Protein AF-A0A7S0BNS1-F1 (afdb_monomer)

Secondary structure (DSSP, 8-state):
-PPPPP----GGGT-HHHHHHHHTTTTT-TTTTTT-EEEEESB-SS-HHHHHHHHHHTT-EE-SSSEEEEEE-BT--HHHHHHHEEEEEEEEEHHHHHHHHHTTSPPPPPPHHHHHHHT-

InterPro domains:
  IPR036420 BRCT domain superfamily [G3DSA:3.40.50.10190] (22-111)
  IPR036420 BRCT domain superfamily [SSF52113] (31-109)

Radius of gyration: 14.05 Å; Cα contacts (8 Å, |Δi|>4): 216; chains: 1; bounding box: 33×38×33 Å

Sequence (120 aa):
GKWKPFEEYEASDIYPGTKLARESRGSKAKGLFNGQKVGIAGTPRMPMYEISSLVESCKGTLSHYRCDFLIVARNASWSEMDEMESSKCSRVTEKWFFDSIAHWKQQPIPPNSEIVKAMG

Mean predicted aligned error: 7.3 Å

Structure (mmCIF, N/CA/C/O backbone):
data_AF-A0A7S0BNS1-F1
#
_entry.id   AF-A0A7S0BNS1-F1
#
loop_
_atom_site.group_PDB
_atom_site.id
_atom_site.type_symbol
_atom_site.label_atom_id
_atom_site.label_alt_id
_atom_site.label_comp_id
_atom_site.label_asym_id
_atom_site.label_entity_id
_atom_site.label_seq_id
_atom_site.pdbx_PDB_ins_code
_atom_site.Cartn_x
_atom_site.Cartn_y
_atom_site.Cartn_z
_atom_site.occupancy
_atom_site.B_iso_or_equiv
_atom_site.auth_seq_id
_atom_site.auth_comp_id
_atom_site.auth_asym_id
_atom_site.auth_atom_id
_atom_site.pdbx_PDB_model_num
ATOM 1 N N . GLY A 1 1 ? 20.440 22.795 -18.599 1.00 39.91 1 GLY A N 1
ATOM 2 C CA . GLY A 1 1 ? 19.207 22.221 -19.170 1.00 39.91 1 GLY A CA 1
ATOM 3 C C . GLY A 1 1 ? 18.048 22.617 -18.288 1.00 39.91 1 GLY A C 1
ATOM 4 O O . GLY A 1 1 ? 18.200 22.555 -17.076 1.00 39.91 1 GLY A O 1
ATOM 5 N N . LYS A 1 2 ? 16.947 23.112 -18.863 1.00 33.53 2 LYS A N 1
ATOM 6 C CA . LYS A 1 2 ? 15.763 23.514 -18.092 1.00 33.53 2 LYS A CA 1
ATOM 7 C C . LYS A 1 2 ? 15.180 22.270 -17.415 1.00 33.53 2 LYS A C 1
ATOM 9 O O . LYS A 1 2 ? 14.794 21.335 -18.109 1.00 33.53 2 LYS A O 1
ATOM 14 N N . TRP A 1 3 ? 15.163 22.262 -16.084 1.00 36.56 3 TRP A N 1
ATOM 15 C CA . TRP A 1 3 ? 14.389 21.303 -15.304 1.00 36.56 3 TRP A CA 1
ATOM 16 C C . TRP A 1 3 ? 12.926 21.446 -15.724 1.00 36.56 3 TRP A C 1
ATOM 18 O O . TRP A 1 3 ? 12.357 22.531 -15.599 1.00 36.56 3 TRP A O 1
ATOM 28 N N . LYS A 1 4 ? 12.336 20.389 -16.288 1.00 36.03 4 LYS A N 1
ATOM 29 C CA . LYS A 1 4 ? 10.881 20.328 -16.416 1.00 36.03 4 LYS A CA 1
ATOM 30 C C . LYS A 1 4 ? 10.330 20.049 -15.015 1.00 36.03 4 LYS A C 1
ATOM 32 O O . LYS A 1 4 ? 10.856 19.145 -14.362 1.00 36.03 4 LYS A O 1
ATOM 37 N N . PRO A 1 5 ? 9.325 20.801 -14.536 1.00 41.31 5 PRO A N 1
ATOM 38 C CA . PRO A 1 5 ? 8.571 20.380 -13.368 1.00 41.31 5 PRO A CA 1
ATOM 39 C C . PRO A 1 5 ? 8.041 18.980 -13.666 1.00 41.31 5 PRO A C 1
ATOM 41 O O . PRO A 1 5 ? 7.630 18.712 -14.798 1.00 41.31 5 PRO A O 1
ATOM 44 N N . PHE A 1 6 ? 8.131 18.087 -12.684 1.00 45.53 6 PHE A N 1
ATOM 45 C CA . PHE A 1 6 ? 7.455 16.797 -12.717 1.00 45.53 6 PHE A CA 1
ATOM 46 C C . PHE A 1 6 ? 6.019 17.086 -13.164 1.00 45.53 6 PHE A C 1
ATOM 48 O O . PHE A 1 6 ? 5.363 17.903 -12.519 1.00 45.53 6 PHE A O 1
ATOM 55 N N . GLU A 1 7 ? 5.585 16.552 -14.311 1.00 44.31 7 GLU A N 1
ATOM 56 C CA . GLU A 1 7 ? 4.185 16.666 -14.716 1.00 44.31 7 GLU A CA 1
ATOM 57 C C . GLU A 1 7 ? 3.373 16.179 -13.519 1.00 44.31 7 GLU A C 1
ATOM 59 O O . GLU A 1 7 ? 3.473 15.012 -13.127 1.00 44.31 7 GLU A O 1
ATOM 64 N N . GLU A 1 8 ? 2.650 17.102 -12.885 1.00 41.34 8 GLU A N 1
ATOM 65 C CA . GLU A 1 8 ? 1.576 16.787 -11.965 1.00 41.34 8 GLU A CA 1
ATOM 66 C C . GLU A 1 8 ? 0.553 16.027 -12.805 1.00 41.34 8 GLU A C 1
ATOM 68 O O . GLU A 1 8 ? -0.395 16.592 -13.340 1.00 41.34 8 GLU A O 1
ATOM 73 N N . TYR A 1 9 ? 0.780 14.726 -12.993 1.00 46.53 9 TYR A N 1
ATOM 74 C CA . TYR A 1 9 ? -0.311 13.816 -13.260 1.00 46.53 9 TYR A CA 1
ATOM 75 C C . TYR A 1 9 ? -1.236 14.022 -12.078 1.00 46.53 9 TYR A C 1
ATOM 77 O O . TYR A 1 9 ? -0.905 13.639 -10.952 1.00 46.53 9 TYR A O 1
ATOM 85 N N . GLU A 1 10 ? -2.337 14.724 -12.323 1.00 46.12 10 GLU A N 1
ATOM 86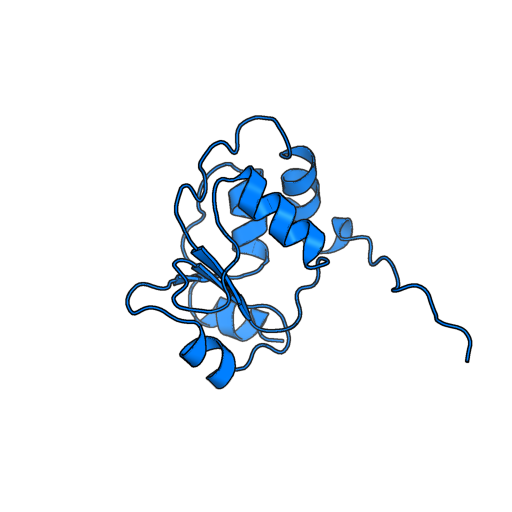 C CA . GLU A 1 10 ? -3.416 14.875 -11.374 1.00 46.12 10 GLU A CA 1
ATOM 87 C C . GLU A 1 10 ? -3.759 13.472 -10.871 1.00 46.12 10 GLU A C 1
ATOM 89 O O . GLU A 1 10 ? -4.405 12.675 -11.549 1.00 46.12 10 GLU A O 1
ATOM 94 N N . ALA A 1 11 ? -3.261 13.113 -9.681 1.00 45.97 11 ALA A N 1
ATOM 95 C CA . ALA A 1 11 ? -3.430 11.754 -9.170 1.00 45.97 11 ALA A CA 1
ATOM 96 C C . ALA A 1 11 ? -4.918 11.399 -8.958 1.00 45.97 11 ALA A C 1
ATOM 98 O O . ALA A 1 11 ? -5.243 10.240 -8.691 1.00 45.97 11 ALA A O 1
ATOM 99 N N . SER A 1 12 ? -5.810 12.392 -9.088 1.00 46.88 12 SER A N 1
ATOM 100 C CA . SER A 1 12 ? -7.268 12.300 -9.180 1.00 46.88 12 SER A CA 1
ATOM 101 C C . SER A 1 12 ? -7.760 11.369 -10.291 1.00 46.88 12 SER A C 1
ATOM 103 O O . SER A 1 12 ? -8.805 10.754 -10.105 1.00 46.88 12 SER A O 1
ATOM 105 N N . ASP A 1 13 ? -7.018 11.215 -11.392 1.00 51.44 13 ASP A N 1
ATOM 106 C CA . ASP A 1 13 ? -7.494 10.476 -12.575 1.00 51.44 13 ASP A CA 1
ATOM 107 C C . ASP A 1 13 ? -7.091 8.997 -12.592 1.00 51.44 13 ASP A C 1
ATOM 109 O O . ASP A 1 13 ? -7.405 8.255 -13.522 1.00 51.44 13 ASP A O 1
ATOM 113 N N . ILE A 1 14 ? -6.374 8.542 -11.564 1.00 62.16 14 ILE A N 1
ATOM 114 C CA . ILE A 1 14 ? -5.709 7.239 -11.602 1.00 62.16 14 ILE A CA 1
ATOM 115 C C . ILE A 1 14 ? -6.610 6.131 -11.049 1.00 62.16 14 ILE A C 1
ATOM 117 O O . ILE A 1 14 ? -6.731 5.068 -11.656 1.00 62.16 14 ILE A O 1
ATOM 121 N N . TYR A 1 15 ? -7.282 6.394 -9.926 1.00 61.28 15 TYR A N 1
ATOM 122 C CA . TYR A 1 15 ? -8.348 5.549 -9.391 1.00 61.28 15 TYR A CA 1
ATOM 123 C C . TYR A 1 15 ? -9.387 6.449 -8.719 1.00 61.28 15 TYR A C 1
ATOM 125 O O . TYR A 1 15 ? -8.985 7.346 -7.984 1.00 61.28 15 TYR A O 1
ATOM 133 N N . PRO A 1 16 ? -10.701 6.191 -8.842 1.00 64.19 16 PRO A N 1
ATOM 134 C CA . PRO A 1 16 ? -11.714 6.952 -8.101 1.00 64.19 16 PRO A CA 1
ATOM 135 C C . PRO A 1 16 ? -11.440 7.021 -6.584 1.00 64.19 16 PRO A C 1
ATOM 137 O O . PRO A 1 16 ? -11.750 8.015 -5.928 1.00 64.19 16 PRO A O 1
ATOM 140 N N . GLY A 1 17 ? -10.793 5.985 -6.035 1.00 58.91 17 GLY A N 1
ATOM 141 C CA . GLY A 1 17 ? -10.363 5.923 -4.641 1.00 58.91 17 GLY A CA 1
ATOM 142 C C . GLY A 1 17 ? -9.250 6.905 -4.247 1.00 58.91 17 GLY A C 1
ATOM 143 O O . GLY A 1 17 ? -9.136 7.204 -3.063 1.00 58.91 17 GLY A O 1
ATOM 144 N N . THR A 1 18 ? -8.446 7.460 -5.168 1.00 68.94 18 THR A N 1
ATOM 145 C CA . THR A 1 18 ? -7.341 8.380 -4.808 1.00 68.94 18 THR A CA 1
ATOM 146 C C . THR A 1 18 ? -7.858 9.708 -4.269 1.00 68.94 18 THR A C 1
ATOM 148 O O . THR A 1 18 ? -7.353 10.207 -3.261 1.00 68.94 18 THR A O 1
ATOM 151 N N . LYS A 1 19 ? -8.894 10.269 -4.905 1.00 75.88 19 LYS A N 1
ATOM 152 C CA . LYS A 1 19 ? -9.544 11.503 -4.454 1.00 75.88 19 LYS A CA 1
ATOM 153 C C . LYS A 1 19 ? -10.163 11.311 -3.070 1.00 75.88 19 LYS A C 1
ATOM 155 O O . LYS A 1 19 ? -9.866 12.074 -2.154 1.00 75.88 19 LYS A O 1
ATOM 160 N N . LEU A 1 20 ? -10.931 10.234 -2.898 1.00 70.06 20 LEU A N 1
ATOM 161 C CA . LEU A 1 20 ? -11.556 9.894 -1.619 1.00 70.06 20 LEU A CA 1
ATOM 162 C C . LEU A 1 20 ? -10.515 9.639 -0.521 1.00 70.06 20 LEU A C 1
ATOM 164 O O . LEU A 1 20 ? -10.693 10.098 0.604 1.00 70.06 20 LEU A O 1
ATOM 168 N N . ALA A 1 21 ? -9.403 8.968 -0.833 1.00 72.44 21 ALA A N 1
ATOM 169 C CA . ALA A 1 21 ? -8.311 8.746 0.113 1.00 72.44 21 ALA A CA 1
ATOM 170 C C . ALA A 1 21 ? -7.637 10.058 0.561 1.00 72.44 21 ALA A C 1
ATOM 172 O O . ALA A 1 21 ? -7.273 10.195 1.730 1.00 72.44 21 ALA A O 1
ATOM 173 N N . ARG A 1 22 ? -7.500 11.049 -0.331 1.00 75.38 22 ARG A N 1
ATOM 174 C CA . ARG A 1 22 ? -6.995 12.389 0.020 1.00 75.38 22 ARG A CA 1
ATOM 175 C C . ARG A 1 22 ? -7.972 13.159 0.904 1.00 75.38 22 ARG A C 1
ATOM 177 O O . ARG A 1 22 ? -7.547 13.727 1.904 1.00 75.38 22 ARG A O 1
ATOM 184 N N . GLU A 1 23 ? -9.259 13.152 0.572 1.00 75.25 23 GLU A N 1
ATOM 185 C CA . GLU A 1 23 ? -10.319 13.801 1.367 1.00 75.25 23 GLU A CA 1
ATOM 186 C C . GLU A 1 23 ? -10.495 13.139 2.744 1.00 75.25 23 GLU A C 1
ATOM 188 O O . GLU A 1 23 ? -10.876 13.772 3.726 1.00 75.25 23 GLU A O 1
ATOM 193 N N . SER A 1 24 ? -10.121 11.865 2.832 1.00 66.69 24 SER A N 1
ATOM 194 C CA . SER A 1 24 ? -10.060 11.077 4.059 1.00 66.69 24 SER A CA 1
ATOM 195 C C . SER A 1 24 ? -8.893 11.473 4.987 1.00 66.69 24 SER A C 1
ATOM 197 O O . SER A 1 24 ? -8.807 11.015 6.134 1.00 66.69 24 SER A O 1
ATOM 199 N N . ARG A 1 25 ? -7.992 12.370 4.562 1.00 64.12 25 ARG A N 1
ATOM 200 C CA . ARG A 1 25 ? -6.967 12.935 5.449 1.00 64.12 25 ARG A CA 1
ATOM 201 C C . ARG A 1 25 ? -7.641 13.757 6.552 1.00 64.12 25 ARG A C 1
ATOM 203 O O . ARG A 1 25 ? -8.153 14.845 6.325 1.00 64.12 25 ARG A O 1
ATOM 210 N N . GLY A 1 26 ? -7.632 13.222 7.774 1.00 55.03 26 GLY A N 1
ATOM 211 C CA . GLY A 1 26 ? -8.032 13.942 8.988 1.00 55.03 26 GLY A CA 1
ATOM 212 C C . GLY A 1 26 ? -9.337 13.494 9.652 1.00 55.03 26 GLY A C 1
ATOM 213 O O . GLY A 1 26 ? -9.584 13.890 10.790 1.00 55.03 26 GLY A O 1
ATOM 214 N N . SER A 1 27 ? -10.151 12.627 9.038 1.00 55.81 27 SER A N 1
ATOM 215 C CA . SER A 1 27 ? -11.449 12.258 9.624 1.00 55.81 27 SER A CA 1
ATOM 216 C C . SER A 1 27 ? -11.833 10.787 9.416 1.00 55.81 27 SER A C 1
ATOM 218 O O . SER A 1 27 ? -12.613 10.481 8.537 1.00 55.81 27 SER A O 1
ATOM 220 N N . LYS A 1 28 ? -11.369 9.898 10.317 1.00 54.59 28 LYS A N 1
ATOM 221 C CA . LYS A 1 28 ? -11.795 8.482 10.543 1.00 54.59 28 LYS A CA 1
ATOM 222 C C . LYS A 1 28 ? -10.832 7.346 10.131 1.00 54.59 28 LYS A C 1
ATOM 224 O O . LYS A 1 28 ? -11.046 6.238 10.604 1.00 54.59 28 LYS A O 1
ATOM 229 N N . ALA A 1 29 ? -9.693 7.593 9.470 1.00 57.19 29 ALA A N 1
ATOM 230 C CA . ALA A 1 29 ? -8.670 6.549 9.174 1.00 57.19 29 ALA A CA 1
ATOM 231 C C . ALA A 1 29 ? -7.835 6.137 10.386 1.00 57.19 29 ALA A C 1
ATOM 233 O O . ALA A 1 29 ? -6.804 5.484 10.229 1.00 57.19 29 ALA A O 1
ATOM 234 N N . LYS A 1 30 ? -8.220 6.554 11.596 1.00 66.25 30 LYS A N 1
ATOM 235 C CA . LYS A 1 30 ? -7.404 6.382 12.797 1.00 66.25 30 LYS A CA 1
ATOM 236 C C . LYS A 1 30 ? -7.175 4.888 13.042 1.00 66.25 30 LYS A C 1
ATOM 238 O O . LYS A 1 30 ? -7.997 4.228 13.661 1.00 66.25 30 LYS A O 1
ATOM 243 N N . GLY A 1 31 ? -6.041 4.388 12.563 1.00 80.44 31 GLY A N 1
ATOM 244 C CA . GLY A 1 31 ? -5.578 3.032 12.797 1.00 80.44 31 GLY A CA 1
ATOM 245 C C . GLY A 1 31 ? -5.840 1.997 11.704 1.00 80.44 31 GLY A C 1
ATOM 246 O O . GLY A 1 31 ? -5.660 0.822 12.002 1.00 80.44 31 GLY A O 1
ATOM 247 N N . LEU A 1 32 ? -6.210 2.372 10.469 1.00 89.88 32 LEU A N 1
ATOM 248 C CA . LEU A 1 32 ? -6.382 1.392 9.378 1.00 89.88 32 LEU A CA 1
ATOM 249 C C . LEU A 1 32 ? -5.145 0.495 9.181 1.00 89.88 32 LEU A C 1
ATOM 251 O O . LEU A 1 32 ? -5.289 -0.688 8.882 1.00 89.88 32 LEU A O 1
ATOM 255 N N . PHE A 1 33 ? -3.952 1.060 9.378 1.00 92.94 33 PHE A N 1
ATOM 256 C CA . PHE A 1 33 ? -2.672 0.357 9.319 1.00 92.94 33 PHE A CA 1
ATOM 257 C C . PHE A 1 33 ? -1.929 0.427 10.658 1.00 92.94 33 PHE A C 1
ATOM 259 O O . PHE A 1 33 ? -0.705 0.483 10.674 1.00 92.94 33 PHE A O 1
ATOM 266 N N . ASN A 1 34 ? -2.640 0.483 11.792 1.00 92.94 34 ASN A N 1
ATOM 267 C CA . ASN A 1 34 ? -2.016 0.741 13.093 1.00 92.94 34 ASN A CA 1
ATOM 268 C C . ASN A 1 34 ? -0.897 -0.260 13.417 1.00 92.94 34 ASN A C 1
ATOM 270 O O . ASN A 1 34 ? -1.163 -1.444 13.619 1.00 92.94 34 ASN A O 1
ATOM 274 N N . GLY A 1 35 ? 0.342 0.228 13.495 1.00 91.25 35 GLY A N 1
ATOM 275 C CA . GLY A 1 35 ? 1.519 -0.599 13.773 1.00 91.25 35 GLY A CA 1
ATOM 276 C C . GLY A 1 35 ? 1.963 -1.499 12.614 1.00 91.25 35 GLY A C 1
ATOM 277 O O . GLY A 1 35 ? 2.890 -2.284 12.795 1.00 91.25 35 GLY A O 1
ATOM 278 N N . GLN A 1 36 ? 1.335 -1.383 11.441 1.00 94.31 36 GLN A N 1
ATOM 279 C CA . GLN A 1 36 ? 1.669 -2.159 10.250 1.00 94.31 36 GLN A CA 1
ATOM 280 C C . GLN A 1 36 ? 2.662 -1.409 9.361 1.00 94.31 36 GLN A C 1
ATOM 282 O O . GLN A 1 36 ? 2.605 -0.184 9.202 1.00 94.31 36 GLN A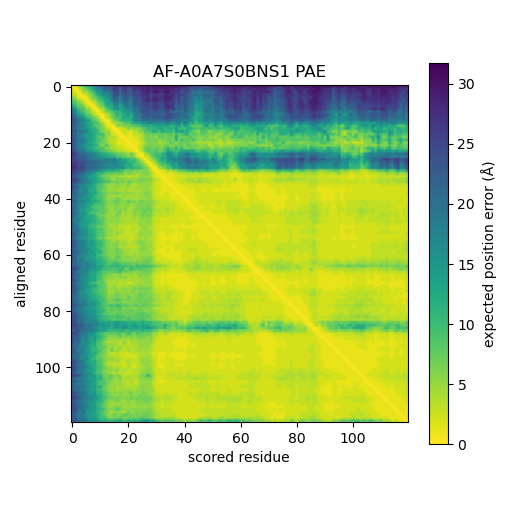 O 1
ATOM 287 N N . LYS A 1 37 ? 3.570 -2.169 8.754 1.00 95.62 37 LYS A N 1
ATOM 288 C CA . LYS A 1 37 ? 4.562 -1.698 7.792 1.00 95.62 37 LYS A CA 1
ATOM 289 C C . LYS A 1 37 ? 4.029 -1.834 6.374 1.00 95.62 37 LYS A C 1
ATOM 291 O O . LYS A 1 37 ? 3.694 -2.935 5.937 1.00 95.62 37 LYS A O 1
ATOM 296 N N . VAL A 1 38 ? 4.004 -0.723 5.651 1.00 96.44 38 VAL A N 1
ATOM 297 C CA . VAL A 1 38 ? 3.566 -0.662 4.256 1.00 96.44 38 VAL A CA 1
ATOM 298 C C . VAL A 1 38 ? 4.778 -0.395 3.372 1.00 96.44 38 VAL A C 1
ATOM 300 O O . VAL A 1 38 ? 5.437 0.634 3.514 1.00 96.44 38 VAL A O 1
ATOM 303 N N . GLY A 1 39 ? 5.082 -1.328 2.478 1.00 96.12 39 GLY A N 1
ATOM 304 C CA . GLY A 1 39 ? 6.096 -1.169 1.442 1.00 96.12 39 GLY A CA 1
ATOM 305 C C . GLY A 1 39 ? 5.479 -0.829 0.097 1.00 96.12 39 GLY A C 1
ATOM 306 O O . GLY A 1 39 ? 4.287 -1.045 -0.123 1.00 96.12 39 GLY A O 1
ATOM 307 N N . ILE A 1 40 ? 6.301 -0.314 -0.811 1.00 95.88 40 ILE A N 1
ATOM 308 C CA . ILE A 1 40 ? 5.941 -0.080 -2.210 1.00 95.88 40 ILE A CA 1
ATOM 309 C C . ILE A 1 40 ? 7.062 -0.648 -3.072 1.00 95.88 40 ILE A C 1
ATOM 311 O O . ILE A 1 40 ? 8.210 -0.254 -2.880 1.00 95.88 40 ILE A O 1
ATOM 315 N N . ALA A 1 41 ? 6.718 -1.543 -3.994 1.00 95.31 41 ALA A N 1
ATOM 316 C CA . ALA A 1 41 ? 7.618 -2.034 -5.030 1.00 95.31 41 ALA A CA 1
ATOM 317 C C . ALA A 1 41 ? 7.251 -1.399 -6.377 1.00 95.31 41 ALA A C 1
ATOM 319 O O . ALA A 1 41 ? 6.066 -1.257 -6.703 1.00 95.31 41 ALA A O 1
ATOM 320 N N . GLY A 1 42 ? 8.260 -1.041 -7.168 1.00 94.06 42 GLY A N 1
ATOM 321 C CA . GLY A 1 42 ? 8.090 -0.401 -8.468 1.00 94.06 42 GLY A CA 1
ATOM 322 C C . GLY A 1 42 ? 7.842 1.110 -8.400 1.00 94.06 42 GLY A C 1
ATOM 323 O O . GLY A 1 42 ? 8.195 1.807 -7.452 1.00 94.06 42 GLY A O 1
ATOM 324 N N . THR A 1 43 ? 7.252 1.652 -9.465 1.00 91.62 43 THR A N 1
ATOM 325 C CA . THR A 1 43 ? 7.038 3.091 -9.660 1.00 91.62 43 THR A CA 1
ATOM 326 C C . THR A 1 43 ? 5.574 3.455 -9.407 1.00 91.62 43 THR A C 1
ATOM 328 O O . THR A 1 43 ? 4.767 3.353 -10.337 1.00 91.62 43 THR A O 1
ATOM 331 N N . PRO A 1 44 ? 5.190 3.928 -8.209 1.00 90.75 44 PRO A N 1
ATOM 332 C CA . PRO A 1 44 ? 3.810 4.309 -7.954 1.00 90.75 44 PRO A CA 1
ATOM 333 C C . PRO A 1 44 ? 3.356 5.417 -8.902 1.00 90.75 44 PRO A C 1
ATOM 335 O O . PRO A 1 44 ? 4.138 6.211 -9.440 1.00 90.75 44 PRO A O 1
ATOM 338 N N . ARG A 1 45 ? 2.053 5.439 -9.145 1.00 85.56 45 ARG A N 1
ATOM 339 C CA . ARG A 1 45 ? 1.414 6.465 -9.959 1.00 85.56 45 ARG A CA 1
ATOM 340 C C . ARG A 1 45 ? 1.202 7.759 -9.174 1.00 85.56 45 ARG A C 1
ATOM 342 O O . ARG A 1 45 ? 1.200 8.831 -9.767 1.00 85.56 45 ARG A O 1
ATOM 349 N N . MET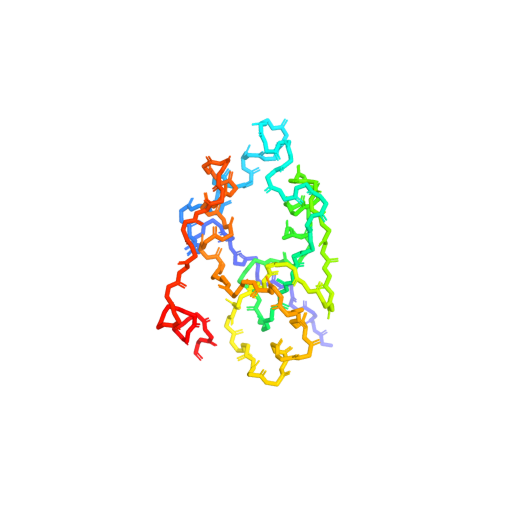 A 1 46 ? 1.069 7.656 -7.854 1.00 85.06 46 MET A N 1
ATOM 350 C CA . MET A 1 46 ? 1.022 8.793 -6.937 1.00 85.06 46 MET A CA 1
ATOM 351 C C . MET A 1 46 ? 2.428 9.110 -6.392 1.00 85.06 46 MET A C 1
ATOM 353 O O . MET A 1 46 ? 3.205 8.181 -6.155 1.00 85.06 46 MET A O 1
ATOM 357 N N . PRO A 1 47 ? 2.772 10.391 -6.147 1.00 88.00 47 PRO A N 1
ATOM 358 C CA . PRO A 1 47 ? 4.047 10.746 -5.537 1.00 88.00 47 PRO A CA 1
ATOM 359 C C . PRO A 1 47 ? 4.266 10.072 -4.178 1.00 88.00 47 PRO A C 1
ATOM 361 O O . PRO A 1 47 ? 3.365 10.014 -3.339 1.00 88.00 47 PRO A O 1
ATOM 364 N N . MET A 1 48 ? 5.502 9.636 -3.922 1.00 86.75 48 MET A N 1
ATOM 365 C CA . MET A 1 48 ? 5.870 8.930 -2.688 1.00 86.75 48 MET A CA 1
ATOM 366 C C . MET A 1 48 ? 5.533 9.708 -1.411 1.00 86.75 48 MET A C 1
ATOM 368 O O . MET A 1 48 ? 5.081 9.110 -0.437 1.00 86.75 48 MET A O 1
ATOM 372 N N . TYR A 1 49 ? 5.698 11.038 -1.409 1.00 85.56 49 TYR A N 1
ATOM 373 C CA . TYR A 1 49 ? 5.373 11.865 -0.240 1.00 85.56 49 TYR A CA 1
ATOM 374 C C . TYR A 1 49 ? 3.877 11.813 0.109 1.00 85.56 49 TYR A C 1
ATOM 376 O O . TYR A 1 49 ? 3.508 11.865 1.282 1.00 85.56 49 TYR A O 1
ATOM 384 N N . GLU A 1 50 ? 2.998 11.671 -0.889 1.00 87.62 50 GLU A N 1
ATOM 385 C CA . GLU A 1 50 ? 1.565 11.561 -0.640 1.00 87.62 50 GLU A CA 1
ATOM 386 C C . GLU A 1 50 ? 1.194 10.206 -0.062 1.00 87.62 50 GLU A C 1
ATOM 388 O O . GLU A 1 50 ? 0.376 10.150 0.859 1.00 87.62 50 GLU A O 1
ATOM 393 N N . ILE A 1 51 ? 1.807 9.140 -0.579 1.00 90.62 51 ILE A N 1
ATOM 394 C CA . ILE A 1 51 ? 1.598 7.790 -0.064 1.00 90.62 51 ILE A CA 1
ATOM 395 C C . ILE A 1 51 ? 2.115 7.701 1.377 1.00 90.62 51 ILE A C 1
ATOM 397 O O . ILE A 1 51 ? 1.380 7.220 2.237 1.00 90.62 51 ILE A O 1
ATOM 401 N N . SER A 1 52 ? 3.299 8.254 1.677 1.00 91.56 52 SER A N 1
ATOM 402 C CA . SER A 1 52 ? 3.824 8.342 3.054 1.00 91.56 52 SER A CA 1
ATOM 403 C C . SER A 1 52 ? 2.837 9.049 3.978 1.00 91.56 52 SER A C 1
ATOM 405 O O . SER A 1 52 ? 2.439 8.505 5.005 1.00 91.56 52 SER A O 1
ATOM 407 N N . SER A 1 53 ? 2.346 10.221 3.564 1.00 89.62 53 SER A N 1
ATOM 408 C CA . SER A 1 53 ? 1.371 10.991 4.339 1.00 89.62 53 SER A CA 1
ATOM 409 C C . SER A 1 53 ? 0.067 10.219 4.592 1.00 89.62 53 SER A C 1
ATOM 411 O O . SER A 1 53 ? -0.507 10.305 5.681 1.00 89.62 53 SER A O 1
ATOM 413 N N . LEU A 1 54 ? -0.408 9.434 3.618 1.00 91.19 54 LEU A N 1
ATOM 414 C CA . LEU A 1 54 ? -1.591 8.582 3.773 1.00 91.19 54 LEU A CA 1
ATOM 415 C C . LEU A 1 54 ? -1.345 7.416 4.741 1.00 91.19 54 LEU A C 1
ATOM 417 O O . LEU A 1 54 ? -2.177 7.171 5.617 1.00 91.19 54 LEU A O 1
ATOM 421 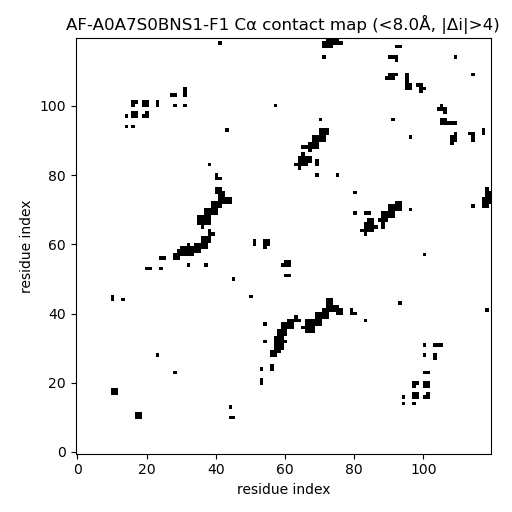N N . VAL A 1 55 ? -0.205 6.732 4.620 1.00 93.44 55 VAL A N 1
ATOM 422 C CA . VAL A 1 55 ? 0.195 5.633 5.514 1.00 93.44 55 VAL A CA 1
ATOM 423 C C . VAL A 1 55 ? 0.299 6.127 6.961 1.00 93.44 55 VAL A C 1
ATOM 425 O O . VAL A 1 55 ? -0.312 5.539 7.856 1.00 93.44 55 VAL A O 1
ATOM 428 N N . GLU A 1 56 ? 0.972 7.256 7.186 1.00 91.25 56 GLU A N 1
ATOM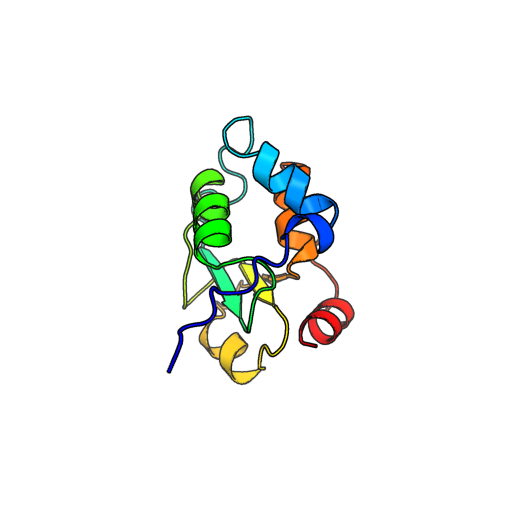 429 C CA . GLU A 1 56 ? 1.120 7.879 8.509 1.00 91.25 56 GLU A CA 1
ATOM 430 C C . GLU A 1 56 ? -0.226 8.329 9.094 1.00 91.25 56 GLU A C 1
ATOM 432 O O . GLU A 1 56 ? -0.519 8.099 10.274 1.00 91.25 56 GLU A O 1
ATOM 437 N N . SER A 1 57 ? -1.100 8.911 8.263 1.00 89.38 57 SER A N 1
ATOM 438 C CA . SER A 1 57 ? -2.464 9.292 8.668 1.00 89.38 57 SER A CA 1
ATOM 439 C C . SER A 1 57 ? -3.288 8.082 9.124 1.00 89.38 57 SER A C 1
ATOM 441 O O . SER A 1 57 ? -4.132 8.198 10.017 1.00 89.38 57 SER A O 1
ATOM 443 N N . CYS A 1 58 ? -2.993 6.909 8.560 1.00 91.25 58 CYS A N 1
ATOM 444 C CA . CYS A 1 58 ? -3.588 5.622 8.906 1.00 91.25 58 CYS A CA 1
ATOM 445 C C . CYS A 1 58 ? -2.878 4.889 10.060 1.00 91.25 58 CYS A C 1
ATOM 447 O O . CYS A 1 58 ? -3.249 3.755 10.367 1.00 91.25 58 CYS A O 1
ATOM 449 N N . LYS A 1 59 ? -1.899 5.527 10.725 1.00 92.38 59 LYS A N 1
ATOM 450 C CA . LYS A 1 59 ? -1.062 4.959 11.804 1.00 92.38 59 LYS A CA 1
ATOM 451 C C . LYS A 1 59 ? -0.166 3.786 11.381 1.00 92.38 59 LYS A C 1
ATOM 453 O O . LYS A 1 59 ? 0.297 3.039 12.244 1.00 92.38 59 LYS A O 1
ATOM 458 N N . GLY A 1 60 ? 0.077 3.643 10.082 1.00 94.06 60 GLY A N 1
ATOM 459 C CA . GLY A 1 60 ? 1.101 2.747 9.559 1.00 94.06 60 GLY A CA 1
ATOM 460 C C . GLY A 1 60 ? 2.449 3.440 9.430 1.00 94.06 60 GLY A C 1
ATOM 461 O O . GLY A 1 60 ? 2.568 4.652 9.626 1.00 94.06 60 GLY A O 1
ATOM 462 N N . THR A 1 61 ? 3.451 2.659 9.043 1.00 95.00 61 THR A N 1
ATOM 463 C CA . THR A 1 61 ? 4.806 3.146 8.776 1.00 95.00 61 THR A CA 1
ATOM 464 C C . THR A 1 61 ? 5.245 2.691 7.395 1.00 95.00 61 THR A C 1
ATOM 466 O O . THR A 1 61 ? 5.125 1.510 7.067 1.00 95.00 61 THR A O 1
ATOM 469 N N . LEU A 1 62 ? 5.782 3.607 6.588 1.00 94.12 62 LEU A N 1
ATOM 470 C CA . LEU A 1 62 ? 6.402 3.229 5.324 1.00 94.12 62 LEU A CA 1
ATOM 471 C C . LEU A 1 62 ? 7.685 2.430 5.604 1.00 94.12 62 LEU A C 1
ATOM 473 O O . LEU A 1 62 ? 8.495 2.827 6.444 1.00 94.12 62 LEU A O 1
ATOM 477 N N . SER A 1 63 ? 7.884 1.299 4.931 1.00 93.31 63 SER A N 1
ATOM 478 C CA . SER A 1 63 ? 9.070 0.468 5.133 1.00 93.31 63 SER A CA 1
ATOM 479 C C . SER A 1 63 ? 9.606 -0.102 3.830 1.00 93.31 63 SER A C 1
ATOM 481 O O . SER A 1 63 ? 8.846 -0.468 2.942 1.00 93.31 63 SER A O 1
ATOM 483 N N . HIS A 1 64 ? 10.930 -0.207 3.747 1.00 88.19 64 HIS A N 1
ATOM 484 C CA . HIS A 1 64 ? 11.629 -0.834 2.625 1.00 88.19 64 HIS A CA 1
ATOM 485 C C . HIS A 1 64 ? 12.039 -2.285 2.919 1.00 88.19 64 HIS A C 1
ATOM 487 O O . HIS A 1 64 ? 12.736 -2.893 2.122 1.00 88.19 64 HIS A O 1
ATOM 493 N N . TYR A 1 65 ? 11.657 -2.841 4.075 1.00 88.06 65 TYR A N 1
ATOM 494 C CA . TYR A 1 65 ? 11.996 -4.213 4.451 1.00 88.06 65 TYR A CA 1
ATOM 495 C C . TYR A 1 65 ? 10.984 -4.787 5.444 1.00 88.06 65 TYR A C 1
ATOM 497 O O . TYR A 1 65 ? 10.477 -4.084 6.322 1.00 88.06 6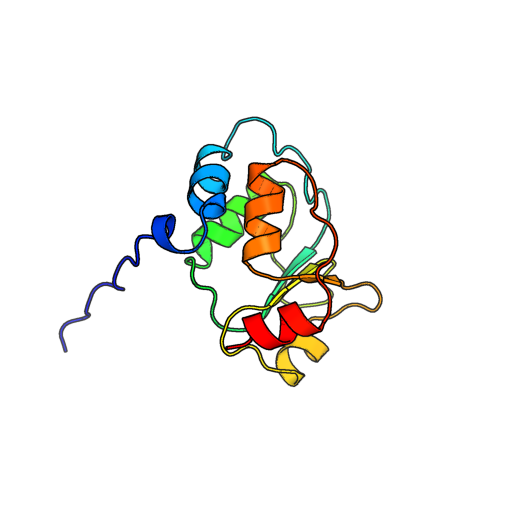5 TYR A O 1
ATOM 505 N N . ARG A 1 66 ? 10.754 -6.104 5.369 1.00 88.88 66 ARG A N 1
ATOM 506 C CA . ARG A 1 66 ? 9.846 -6.848 6.258 1.00 88.88 66 ARG A CA 1
ATOM 507 C C . ARG A 1 66 ? 8.474 -6.180 6.383 1.00 88.88 66 ARG A C 1
ATOM 509 O O . ARG A 1 66 ? 8.029 -5.877 7.492 1.00 88.88 66 ARG A O 1
ATOM 516 N N . CYS A 1 67 ? 7.836 -5.935 5.246 1.00 93.81 67 CYS A N 1
ATOM 517 C CA . CYS A 1 67 ? 6.532 -5.282 5.197 1.00 93.81 67 CYS A CA 1
ATOM 518 C C . CYS A 1 67 ? 5.408 -6.251 5.602 1.00 93.81 67 CYS A C 1
ATOM 520 O O . CYS A 1 67 ? 5.515 -7.462 5.389 1.00 93.81 67 CYS A O 1
ATOM 522 N N . ASP A 1 68 ? 4.321 -5.716 6.158 1.00 95.44 68 ASP A N 1
ATOM 523 C CA . ASP A 1 68 ? 3.067 -6.450 6.378 1.00 95.44 68 ASP A CA 1
ATOM 524 C C . ASP A 1 68 ? 2.199 -6.401 5.113 1.00 95.44 68 ASP A C 1
ATOM 526 O O . ASP A 1 68 ? 1.609 -7.403 4.717 1.00 95.44 68 ASP A O 1
ATOM 530 N N . PHE A 1 69 ? 2.200 -5.252 4.431 1.00 96.81 69 PHE A N 1
ATOM 531 C CA . PHE A 1 69 ? 1.604 -5.069 3.110 1.00 96.81 69 PHE A CA 1
ATOM 532 C C . PHE A 1 69 ? 2.639 -4.526 2.135 1.00 96.81 69 PHE A C 1
ATOM 534 O O . PHE A 1 69 ? 3.331 -3.559 2.453 1.00 96.81 69 PHE A O 1
ATOM 541 N N . LEU A 1 70 ? 2.714 -5.112 0.944 1.00 97.19 70 LEU A N 1
ATOM 542 C CA . LEU A 1 70 ? 3.553 -4.626 -0.146 1.00 97.19 70 LEU A CA 1
ATOM 543 C C . LEU A 1 70 ? 2.668 -4.157 -1.299 1.00 97.19 70 LEU A C 1
ATOM 545 O O . LEU A 1 70 ? 2.015 -4.964 -1.959 1.00 97.19 70 LEU A O 1
ATOM 549 N N . ILE A 1 71 ? 2.636 -2.844 -1.522 1.00 96.44 71 ILE A N 1
ATOM 550 C CA . ILE A 1 71 ? 1.933 -2.229 -2.644 1.00 96.44 71 ILE A CA 1
ATOM 551 C C . ILE A 1 71 ? 2.762 -2.467 -3.902 1.00 96.44 71 ILE A C 1
ATOM 553 O O . ILE A 1 71 ? 3.844 -1.908 -4.064 1.00 96.44 71 ILE A O 1
ATOM 557 N N . VAL A 1 72 ? 2.237 -3.286 -4.800 1.00 96.06 72 VAL A N 1
ATOM 558 C CA . VAL A 1 72 ? 2.845 -3.578 -6.093 1.00 96.06 72 VAL A CA 1
ATOM 559 C C . VAL A 1 72 ? 2.353 -2.543 -7.099 1.00 96.06 72 VAL A C 1
ATOM 561 O O . VAL A 1 72 ? 1.160 -2.480 -7.419 1.00 96.06 72 VAL A O 1
ATOM 564 N N . ALA A 1 73 ? 3.277 -1.703 -7.561 1.00 94.19 73 ALA A N 1
ATOM 565 C CA . ALA A 1 73 ? 3.048 -0.706 -8.595 1.00 94.19 73 ALA A CA 1
ATOM 566 C C . ALA A 1 73 ? 3.633 -1.157 -9.945 1.00 94.19 73 ALA A C 1
ATOM 568 O O . ALA A 1 73 ? 4.233 -2.226 -10.068 1.00 94.19 73 ALA A O 1
ATOM 569 N N . ARG A 1 74 ? 3.472 -0.316 -10.972 1.00 92.88 74 ARG A N 1
ATOM 570 C CA . ARG A 1 74 ? 4.057 -0.547 -12.305 1.00 92.88 74 ARG A CA 1
ATOM 571 C C . ARG A 1 74 ? 5.582 -0.665 -12.230 1.00 92.88 74 ARG A C 1
ATOM 573 O O . ARG A 1 74 ? 6.220 0.005 -11.422 1.00 92.88 74 ARG A O 1
ATOM 580 N N . ASN A 1 75 ? 6.167 -1.447 -13.120 1.00 93.75 75 ASN A N 1
ATOM 581 C CA . ASN A 1 75 ? 7.588 -1.769 -13.198 1.00 93.75 75 ASN A CA 1
ATOM 582 C C . ASN A 1 75 ? 8.173 -2.417 -11.930 1.00 93.75 75 ASN A C 1
ATOM 584 O O . ASN A 1 75 ? 9.393 -2.439 -11.783 1.00 93.75 75 ASN A O 1
ATOM 588 N N . ALA A 1 76 ? 7.342 -2.916 -11.008 1.00 93.94 76 ALA A N 1
ATOM 589 C CA . ALA A 1 76 ? 7.840 -3.706 -9.888 1.00 93.94 76 ALA A CA 1
ATOM 590 C C . ALA A 1 76 ? 8.491 -4.990 -10.413 1.00 93.94 76 ALA A C 1
ATOM 592 O O . ALA A 1 76 ? 8.009 -5.596 -11.374 1.00 93.94 76 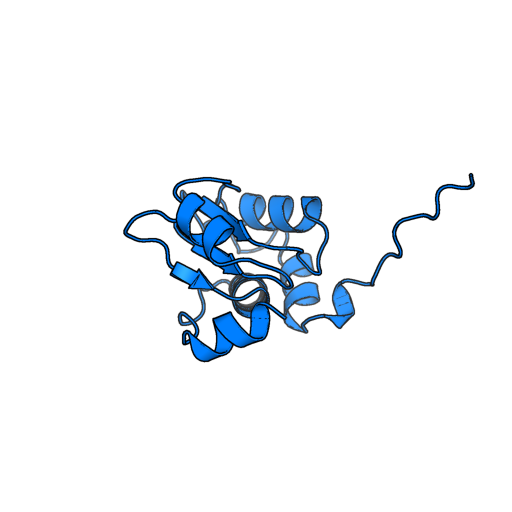ALA A O 1
ATOM 593 N N . SER A 1 77 ? 9.573 -5.425 -9.772 1.00 93.94 77 SER A N 1
ATOM 594 C CA . SER A 1 77 ? 10.250 -6.677 -10.120 1.00 93.94 77 SER A CA 1
ATOM 595 C C . SER A 1 77 ? 10.071 -7.735 -9.034 1.00 93.94 77 SER A C 1
ATOM 597 O O . SER A 1 77 ? 9.916 -7.410 -7.859 1.00 93.94 77 SER A O 1
ATOM 599 N N . TRP A 1 78 ? 10.126 -9.017 -9.410 1.00 92.06 78 TRP A N 1
ATOM 600 C CA . TRP A 1 78 ? 10.068 -10.118 -8.439 1.00 92.06 78 TRP A CA 1
ATOM 601 C C . TRP A 1 78 ? 11.206 -10.051 -7.417 1.00 92.06 78 TRP A C 1
ATOM 603 O O . TRP A 1 78 ? 10.954 -10.200 -6.229 1.00 92.06 78 TRP A O 1
ATOM 613 N N . SER A 1 79 ? 12.423 -9.727 -7.867 1.00 91.25 79 SER A N 1
ATOM 614 C CA . SER A 1 79 ? 13.594 -9.585 -6.991 1.00 91.25 79 SER A CA 1
ATOM 615 C C . SER A 1 79 ? 13.399 -8.499 -5.932 1.00 91.25 79 SER A C 1
ATOM 617 O O . SER A 1 79 ? 13.693 -8.721 -4.765 1.00 91.25 79 SER A O 1
ATOM 619 N N . GLU A 1 80 ? 12.882 -7.334 -6.329 1.00 89.69 80 GLU A N 1
ATOM 620 C CA . GLU A 1 80 ? 12.588 -6.233 -5.405 1.00 89.69 80 GLU A CA 1
ATOM 621 C C . GLU A 1 80 ? 11.534 -6.641 -4.369 1.00 89.69 80 GLU A C 1
ATOM 623 O O . GLU A 1 80 ? 11.693 -6.373 -3.180 1.00 89.69 80 GLU A O 1
ATOM 628 N N . MET A 1 81 ? 10.470 -7.328 -4.799 1.00 91.50 81 MET A N 1
ATOM 629 C CA . MET A 1 81 ? 9.429 -7.790 -3.879 1.00 91.50 81 MET A CA 1
ATOM 630 C C . MET A 1 81 ? 9.973 -8.805 -2.867 1.00 91.50 81 MET A C 1
ATOM 632 O O . MET A 1 81 ? 9.722 -8.661 -1.671 1.00 91.50 81 MET A O 1
ATOM 636 N N . ASP A 1 82 ? 10.767 -9.776 -3.320 1.00 90.75 82 ASP A N 1
ATOM 637 C CA . ASP A 1 82 ? 11.337 -10.816 -2.458 1.00 90.75 82 ASP A CA 1
ATOM 638 C C . ASP A 1 82 ? 12.260 -10.233 -1.365 1.00 90.75 82 ASP A C 1
ATOM 640 O O . ASP A 1 82 ? 12.293 -10.742 -0.244 1.00 90.75 82 ASP A O 1
ATOM 644 N N . GLU A 1 83 ? 12.968 -9.133 -1.645 1.00 88.38 83 GLU A N 1
ATOM 645 C CA . GLU A 1 83 ? 13.806 -8.431 -0.658 1.00 88.38 83 GLU A CA 1
ATOM 646 C C . GLU A 1 83 ? 12.987 -7.688 0.412 1.00 88.38 83 GLU A C 1
ATOM 648 O O . GLU A 1 83 ? 13.405 -7.563 1.571 1.00 88.38 83 GLU A O 1
ATOM 653 N N . MET A 1 84 ? 11.812 -7.183 0.038 1.00 88.25 84 MET A N 1
ATOM 654 C CA . MET A 1 84 ? 10.970 -6.359 0.907 1.00 88.25 84 MET A CA 1
ATOM 655 C C . MET A 1 84 ? 10.018 -7.177 1.784 1.00 88.25 84 MET A C 1
ATOM 657 O O . MET A 1 84 ? 9.530 -6.682 2.812 1.00 88.25 84 MET A O 1
ATOM 661 N N . GLU A 1 85 ? 9.728 -8.413 1.392 1.00 84.31 85 GLU A N 1
ATOM 662 C CA . GLU A 1 85 ? 8.718 -9.250 2.026 1.00 84.31 85 GLU A CA 1
ATOM 663 C C . GLU A 1 85 ? 9.150 -9.810 3.385 1.00 84.31 85 GLU A C 1
ATOM 665 O O . GLU A 1 85 ? 10.272 -10.255 3.619 1.00 84.31 85 GLU A O 1
ATOM 670 N N . SER A 1 86 ? 8.211 -9.792 4.331 1.00 81.12 86 SER A N 1
ATOM 671 C CA . SER A 1 86 ? 8.260 -10.664 5.503 1.00 81.12 86 SER A CA 1
ATOM 672 C C . SER A 1 86 ? 7.525 -11.975 5.210 1.00 81.12 86 SER A C 1
ATOM 674 O O . SER A 1 86 ? 6.701 -12.047 4.302 1.00 81.12 86 SER A O 1
ATOM 676 N N . SER A 1 87 ? 7.726 -12.999 6.044 1.00 76.12 87 SER A N 1
ATOM 677 C CA . SER A 1 87 ? 7.020 -14.288 5.923 1.00 76.12 87 SER A CA 1
ATOM 678 C C . SER A 1 87 ? 5.489 -14.202 6.032 1.00 76.12 87 SER A C 1
ATOM 680 O O . SER A 1 87 ? 4.808 -15.196 5.795 1.00 76.12 87 SER A O 1
ATOM 682 N N . LYS A 1 88 ? 4.940 -13.040 6.411 1.00 85.31 88 LYS A N 1
ATOM 683 C CA . LYS A 1 88 ? 3.498 -12.773 6.518 1.00 85.31 88 LYS A CA 1
ATOM 684 C C . LYS A 1 88 ? 3.046 -11.602 5.637 1.00 85.31 88 LYS A C 1
ATOM 686 O O . LYS A 1 88 ? 1.951 -11.082 5.840 1.00 85.31 88 LYS A O 1
ATOM 691 N N . CYS A 1 89 ? 3.880 -11.171 4.692 1.00 93.50 89 CYS A N 1
ATOM 692 C CA . CYS A 1 89 ? 3.566 -10.042 3.831 1.00 93.50 89 CYS A CA 1
ATOM 693 C C . CYS A 1 89 ? 2.432 -10.379 2.858 1.00 93.50 89 CYS A C 1
ATOM 695 O O . CYS A 1 89 ? 2.435 -11.433 2.224 1.00 93.50 89 CYS A O 1
ATOM 697 N N . SER A 1 90 ? 1.470 -9.468 2.721 1.00 95.94 90 SER A N 1
ATOM 698 C CA . SER A 1 90 ? 0.436 -9.539 1.690 1.00 95.94 90 SER A CA 1
ATOM 699 C C . SER A 1 90 ? 0.763 -8.584 0.546 1.00 95.94 90 SER A C 1
ATOM 701 O O . SER A 1 90 ? 0.836 -7.369 0.742 1.00 95.94 90 SER A O 1
ATOM 703 N N . ARG A 1 91 ? 0.917 -9.129 -0.664 1.00 95.81 91 ARG A N 1
ATOM 704 C CA . ARG A 1 91 ? 1.020 -8.347 -1.904 1.00 95.81 91 ARG A CA 1
ATOM 705 C C . ARG A 1 91 ? -0.347 -7.745 -2.219 1.00 95.81 91 ARG A C 1
ATOM 707 O O . ARG A 1 91 ? -1.351 -8.455 -2.227 1.00 95.81 91 ARG A O 1
ATOM 714 N N . VAL A 1 92 ? -0.397 -6.444 -2.471 1.00 97.19 92 VAL A N 1
ATOM 715 C CA . VAL A 1 92 ? -1.632 -5.696 -2.751 1.00 97.19 92 VAL A CA 1
ATOM 716 C C . VAL A 1 92 ? -1.404 -4.716 -3.898 1.00 97.19 92 VAL A C 1
ATOM 718 O O . VAL A 1 92 ? -0.271 -4.366 -4.206 1.00 97.19 92 VAL A O 1
ATOM 721 N N . THR A 1 93 ? -2.466 -4.262 -4.560 1.00 95.81 93 THR A N 1
ATOM 722 C CA . THR A 1 93 ? -2.357 -3.277 -5.650 1.00 95.81 93 THR A CA 1
ATOM 723 C C . THR A 1 93 ? -2.456 -1.843 -5.125 1.00 95.81 93 THR A C 1
ATOM 725 O O . THR A 1 93 ? -2.987 -1.599 -4.039 1.00 95.81 93 THR A O 1
ATOM 728 N N . GLU A 1 94 ? -2.026 -0.861 -5.924 1.00 93.50 94 GLU A N 1
ATOM 729 C CA . GLU A 1 94 ? -2.306 0.558 -5.637 1.00 93.50 94 GLU A CA 1
ATOM 730 C C . GLU A 1 94 ? -3.813 0.803 -5.432 1.00 93.50 94 GLU A C 1
ATOM 732 O O . GLU A 1 94 ? -4.213 1.498 -4.498 1.00 93.50 94 GLU A O 1
ATOM 737 N N . LYS A 1 95 ? -4.662 0.168 -6.253 1.00 92.88 95 LYS A N 1
ATOM 738 C CA . LYS A 1 95 ? -6.123 0.248 -6.129 1.00 92.88 95 LYS A CA 1
ATOM 739 C C . LYS A 1 95 ? -6.603 -0.235 -4.758 1.00 92.88 95 LYS A C 1
ATOM 741 O O . LYS A 1 95 ? -7.376 0.462 -4.108 1.00 92.88 95 LYS A O 1
ATOM 746 N N . TRP A 1 96 ? -6.124 -1.394 -4.301 1.00 95.06 96 TRP A N 1
ATOM 747 C CA . TRP A 1 96 ? -6.453 -1.927 -2.976 1.00 95.06 96 TRP A CA 1
ATOM 748 C C . TRP A 1 96 ? -6.112 -0.933 -1.862 1.00 95.06 96 TRP A C 1
ATOM 750 O O . TRP A 1 96 ? -6.915 -0.734 -0.951 1.00 95.06 96 TRP A O 1
ATOM 760 N N . PHE A 1 97 ? -4.944 -0.290 -1.943 1.00 95.19 97 PHE A N 1
ATOM 761 C CA . PHE A 1 97 ? -4.489 0.668 -0.938 1.00 95.19 97 PHE A CA 1
ATOM 762 C C . PHE A 1 97 ? -5.413 1.888 -0.860 1.00 95.19 97 PHE A C 1
ATOM 764 O O . PHE A 1 97 ? -5.903 2.223 0.221 1.00 95.19 97 PHE A O 1
ATOM 771 N N . PHE A 1 98 ? -5.706 2.515 -2.001 1.00 91.69 98 PHE A N 1
ATOM 772 C CA . PHE A 1 98 ? -6.561 3.701 -2.033 1.00 91.69 98 PHE A CA 1
ATOM 773 C C . PHE A 1 98 ? -8.008 3.392 -1.650 1.00 91.69 98 PHE A C 1
ATOM 775 O O . PHE A 1 98 ? -8.583 4.122 -0.845 1.00 91.69 98 PHE A O 1
ATOM 782 N N . ASP A 1 99 ? -8.571 2.286 -2.138 1.00 91.06 99 ASP A N 1
ATOM 783 C CA . ASP A 1 99 ? -9.923 1.864 -1.765 1.00 91.06 99 ASP A CA 1
ATOM 784 C C . ASP A 1 99 ? -10.005 1.525 -0.269 1.00 91.06 99 ASP A C 1
ATOM 786 O O . ASP A 1 99 ? -10.999 1.835 0.390 1.00 91.06 99 ASP A O 1
ATOM 790 N N . SER A 1 100 ? -8.947 0.941 0.305 1.00 93.12 100 SER A N 1
ATOM 791 C CA . SER A 1 100 ? -8.913 0.640 1.739 1.00 93.12 100 SER A CA 1
ATOM 792 C C . SER A 1 100 ? -9.003 1.900 2.591 1.00 93.12 100 SER A C 1
ATOM 794 O O . SER A 1 100 ? -9.727 1.925 3.588 1.00 93.12 100 SER A O 1
ATOM 796 N N . ILE A 1 101 ? -8.301 2.958 2.182 1.00 90.25 101 ILE A N 1
ATOM 797 C CA . ILE A 1 101 ? -8.344 4.259 2.852 1.00 90.25 101 ILE A CA 1
ATOM 798 C C . ILE A 1 101 ? -9.700 4.928 2.626 1.00 90.25 101 ILE A C 1
ATOM 800 O O . ILE A 1 101 ? -10.327 5.347 3.595 1.00 90.25 101 ILE A O 1
ATOM 804 N N . ALA A 1 102 ? -10.178 4.976 1.380 1.00 87.62 102 ALA A N 1
ATOM 805 C CA . ALA A 1 102 ? -11.447 5.603 1.012 1.00 87.62 102 ALA A CA 1
ATOM 806 C C . ALA A 1 102 ? -12.653 4.999 1.754 1.00 87.62 102 ALA A C 1
ATOM 808 O O . ALA A 1 102 ? -13.602 5.708 2.091 1.00 87.62 102 ALA A O 1
ATOM 809 N N . HIS A 1 103 ? -12.614 3.693 2.031 1.00 87.19 103 HIS A N 1
ATOM 810 C CA . HIS A 1 103 ? -13.671 2.973 2.741 1.00 87.19 103 HIS A CA 1
ATOM 811 C C . HIS A 1 103 ? -13.359 2.700 4.216 1.00 87.19 103 HIS A C 1
ATOM 813 O O . HIS A 1 103 ? -14.152 2.036 4.887 1.00 87.19 103 HIS A O 1
ATOM 819 N N . TRP A 1 104 ? -12.230 3.198 4.732 1.00 88.62 104 TRP A N 1
ATOM 820 C CA . TRP A 1 104 ? -11.790 3.015 6.122 1.00 88.62 104 TRP A CA 1
ATOM 821 C C . TRP A 1 104 ? -11.729 1.549 6.571 1.00 88.62 104 TRP A C 1
ATOM 823 O O . TRP A 1 104 ? -11.961 1.226 7.738 1.00 88.62 104 TRP A O 1
ATOM 833 N N . LYS A 1 105 ? -11.447 0.643 5.637 1.00 91.69 105 LYS A N 1
ATOM 834 C CA . LYS A 1 105 ? -11.430 -0.800 5.868 1.00 91.69 105 LYS A CA 1
ATOM 835 C C . LYS A 1 105 ? -10.478 -1.452 4.884 1.00 91.69 105 LYS A C 1
ATOM 837 O O . LYS A 1 105 ? -10.579 -1.198 3.690 1.00 91.69 105 LYS A O 1
ATOM 842 N N . GLN A 1 106 ? -9.619 -2.340 5.380 1.00 93.56 106 GLN A N 1
ATOM 843 C CA . GLN A 1 106 ? -8.748 -3.145 4.528 1.00 93.56 106 GLN A CA 1
ATOM 844 C C . GLN A 1 106 ? -9.607 -3.966 3.567 1.00 93.56 106 GLN A C 1
ATOM 846 O O . GLN A 1 106 ? -10.473 -4.739 3.992 1.00 93.56 106 GLN A O 1
ATOM 851 N N . GLN A 1 107 ? -9.408 -3.740 2.272 1.00 94.50 107 GLN A N 1
ATOM 852 C CA . GLN A 1 107 ? -10.129 -4.468 1.239 1.00 94.50 107 GLN A CA 1
ATOM 853 C C . GLN A 1 107 ? -9.686 -5.945 1.226 1.00 94.50 107 GLN A C 1
ATOM 855 O O . GLN A 1 107 ? -8.632 -6.287 1.773 1.00 94.50 107 GLN A O 1
ATOM 860 N N . PRO A 1 108 ? -10.461 -6.857 0.620 1.00 96.69 108 PRO A N 1
ATOM 861 C CA . PRO A 1 108 ? -10.009 -8.228 0.401 1.00 96.69 108 PRO A CA 1
ATOM 862 C C . PRO A 1 108 ? -8.680 -8.250 -0.360 1.00 96.69 108 PRO A C 1
ATOM 864 O O . PRO A 1 108 ? -8.497 -7.473 -1.297 1.00 96.69 108 PRO A O 1
ATOM 867 N N . ILE A 1 109 ? -7.754 -9.123 0.045 1.00 96.94 109 ILE A N 1
ATOM 868 C CA . ILE A 1 109 ? -6.464 -9.263 -0.639 1.00 96.94 109 ILE A CA 1
ATOM 869 C C . ILE A 1 109 ? -6.722 -9.690 -2.090 1.00 96.94 109 ILE A C 1
ATOM 871 O O . ILE A 1 109 ? -7.441 -10.671 -2.308 1.00 96.94 109 ILE A O 1
ATOM 875 N N . PRO A 1 110 ? -6.186 -8.958 -3.082 1.00 95.12 110 PRO A N 1
ATOM 876 C CA . PRO A 1 110 ? -6.420 -9.275 -4.480 1.00 95.12 110 PRO A CA 1
ATOM 877 C C . PRO A 1 110 ? -5.728 -10.594 -4.861 1.00 95.12 110 PRO A C 1
ATOM 879 O O . PRO A 1 110 ? -4.686 -10.939 -4.298 1.00 95.12 110 PRO A O 1
ATOM 882 N N . PRO A 1 111 ? -6.267 -11.345 -5.835 1.00 96.25 111 PRO A N 1
ATOM 883 C CA . PRO A 1 111 ? -5.598 -12.534 -6.345 1.00 96.25 111 PRO A CA 1
ATOM 884 C C . PRO A 1 111 ? -4.290 -12.164 -7.060 1.00 96.25 111 PRO A C 1
ATOM 886 O O . PRO A 1 111 ? -4.157 -11.082 -7.633 1.00 96.25 111 PRO A O 1
ATOM 889 N N . ASN A 1 112 ? -3.345 -13.106 -7.128 1.00 93.69 112 ASN A N 1
ATOM 890 C CA . ASN A 1 112 ? -2.051 -12.899 -7.798 1.00 93.69 112 ASN A CA 1
ATOM 891 C C . ASN A 1 112 ? -2.1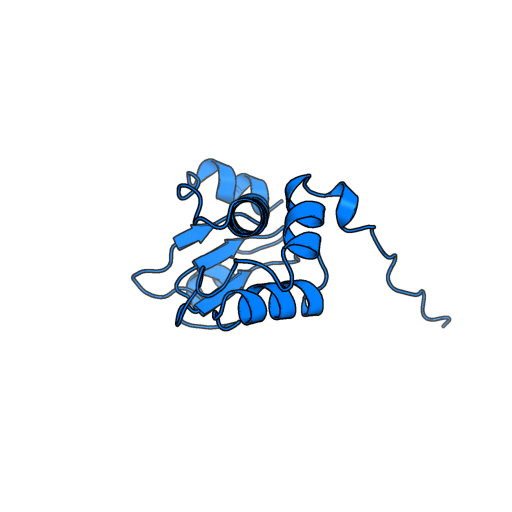77 -12.430 -9.258 1.00 93.69 112 ASN A C 1
ATOM 893 O O . ASN A 1 112 ? -1.311 -11.710 -9.744 1.00 93.69 112 ASN A O 1
ATOM 897 N N . SER A 1 113 ? -3.248 -12.800 -9.966 1.00 95.69 113 SER A N 1
ATOM 898 C CA . SER A 1 113 ? -3.489 -12.341 -11.339 1.00 95.69 113 SER A CA 1
ATOM 899 C C . SER A 1 113 ? -3.692 -10.826 -11.444 1.00 95.69 113 SER A C 1
ATOM 901 O O . SER A 1 113 ? -3.367 -10.243 -12.475 1.00 95.69 113 SER A O 1
ATOM 903 N N . GLU A 1 114 ? -4.201 -10.172 -10.399 1.00 94.12 114 GLU A N 1
ATOM 904 C CA . GLU A 1 114 ? -4.283 -8.710 -10.334 1.00 94.12 114 GLU A CA 1
ATOM 905 C C . GLU A 1 114 ? -2.942 -8.078 -9.968 1.00 94.12 114 GLU A C 1
ATOM 907 O O . GLU A 1 114 ? -2.605 -7.030 -10.515 1.00 94.12 114 GLU A O 1
ATOM 912 N N . ILE A 1 115 ? -2.151 -8.734 -9.113 1.00 95.19 115 ILE A N 1
ATOM 913 C CA . ILE A 1 115 ? -0.785 -8.296 -8.790 1.00 95.19 115 ILE A CA 1
ATOM 914 C C . ILE A 1 115 ? 0.073 -8.258 -10.055 1.00 95.19 115 ILE A C 1
ATOM 916 O O . ILE A 1 115 ? 0.658 -7.226 -10.366 1.00 95.19 115 ILE A O 1
ATOM 920 N N . VAL A 1 116 ? 0.073 -9.343 -10.836 1.00 93.19 116 VAL A N 1
ATOM 921 C CA . VAL A 1 116 ? 0.828 -9.431 -12.098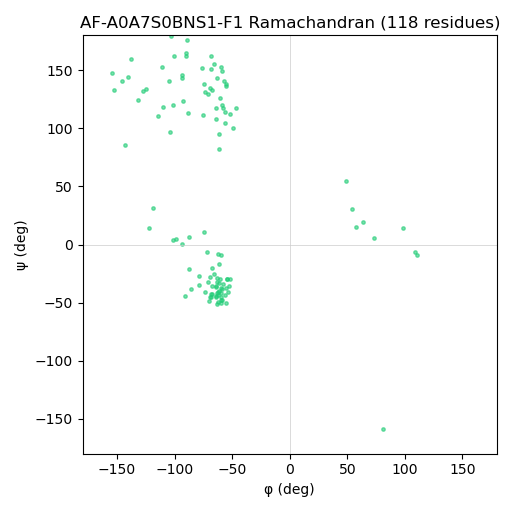 1.00 93.19 116 VAL A CA 1
ATOM 922 C C . VAL A 1 116 ? 0.396 -8.349 -13.090 1.00 93.19 116 VAL A C 1
ATOM 924 O O . VAL A 1 116 ? 1.237 -7.757 -13.752 1.00 93.19 116 VAL A O 1
ATOM 927 N N . LYS A 1 117 ? -0.903 -8.032 -13.170 1.00 92.12 117 LYS A N 1
ATOM 928 C CA . LYS A 1 117 ? -1.389 -6.925 -14.011 1.00 92.12 117 LYS A CA 1
ATOM 929 C C . LYS A 1 117 ? -0.931 -5.554 -13.508 1.00 92.12 117 LYS A C 1
ATOM 931 O O . LYS A 1 117 ? -0.694 -4.663 -14.317 1.00 92.12 117 LYS A O 1
ATOM 936 N N . ALA A 1 118 ? -0.843 -5.359 -12.192 1.00 89.69 118 ALA A N 1
ATOM 937 C CA . ALA A 1 118 ? -0.413 -4.093 -11.600 1.00 89.69 118 ALA A CA 1
ATOM 938 C C . ALA A 1 118 ? 1.072 -3.799 -11.849 1.00 89.69 118 ALA A C 1
ATOM 940 O O . ALA A 1 118 ? 1.434 -2.626 -11.943 1.00 89.69 118 ALA A O 1
ATOM 941 N N . MET A 1 119 ? 1.888 -4.846 -12.011 1.00 88.69 119 MET A N 1
ATOM 942 C CA . MET A 1 119 ? 3.309 -4.731 -12.343 1.00 88.69 119 MET A CA 1
ATOM 943 C C . MET A 1 119 ? 3.565 -4.040 -13.687 1.00 88.69 119 MET A C 1
ATOM 945 O O . MET A 1 119 ? 4.657 -3.515 -13.850 1.00 88.69 119 MET A O 1
ATOM 949 N N . GLY A 1 120 ? 2.569 -3.910 -14.574 1.00 69.69 120 GLY A N 1
ATOM 950 C CA . GLY A 1 120 ? 2.710 -3.175 -15.837 1.00 69.69 120 GLY A CA 1
ATOM 951 C C . GLY A 1 120 ? 3.426 -3.971 -16.915 1.00 69.69 120 GLY A C 1
ATOM 952 O O . GLY A 1 120 ? 4.565 -4.418 -16.674 1.00 69.69 120 GLY A O 1
#

Foldseek 3Di:
DDDDPDPPPVVCVVEVLQVLLVVLQPPQLAAQQAAFEEEEFDDAPDDPVVVQSSCVSNNYHYDQAQGQEYAQAAQGDPVSDVRRHDPNYQYAYPNQSSVCSSVSHRDPRDDVVVSVVRND

pLDDT: mean 82.52, std 17.39, range [33.53, 97.19]

Solvent-accessible surface area (backbone atoms only — not comparable to full-atom values): 6588 Å² total; per-residue (Å²): 130,85,80,72,74,78,78,78,66,62,50,59,78,76,40,79,29,40,47,44,30,57,71,35,66,90,71,79,32,79,43,75,32,55,85,36,30,40,22,74,34,51,54,62,86,56,62,66,70,59,52,46,53,51,36,48,60,14,40,20,40,78,33,82,50,57,11,45,32,34,30,35,18,32,69,36,49,71,71,60,44,65,65,25,48,32,102,75,41,42,66,33,34,60,66,48,55,26,41,13,49,48,65,60,42,83,56,82,79,60,58,68,74,56,47,62,60,36,20,100

Nearest PDB structures (foldseek):
  8tlq-assembly1_B  TM=6.029E-01  e=6.622E-05  Saccharomyces cerevisiae
  7ohs-assembly1_n  TM=7.202E-01  e=2.598E-03  Saccharomyces cerevisiae S288C
  3k05-assembly1_A  TM=5.881E-01  e=9.025E-03  Homo sapiens
  2etx-assembly1_B  TM=5.455E-01  e=3.574E-02  Homo sapiens
  3l40-assembly2_B  TM=5.068E-01  e=7.348E-02  Schizosaccharomyces pombe

Organism: NCBI:txid101924